Protein AF-A0A2K6SN13-F1 (afdb_monomer_lite)

Secondary structure (DSSP, 8-state):
---TTTTTS------SSPP--TT-SS--GGG--TT--HHHHHHHHHHHHHS--TTS-S-HHHHHHHHH-HHHHHHHHHHHHHHH--TT---

Organism: Saimiri boliviensis boliviensis (NCBI:txid39432)

Radius of gyration: 15.18 Å; chains: 1; bounding box: 39×26×36 Å

Foldseek 3Di:
DFDPDPPVFDTFDADVVHALAFADDRPDRPDRDNPDDPVNVVVVVVVCRVPPDLVDGDDPVLSVCVVPPVPVSVVVNVVVCVVVQDPPDPD

InterPro domains:
  IPR000608 Ubiquitin-conjugating (UBC), catalytic core domain [PF00179] (5-80)
  IPR000608 Ubiquitin-conjugating (UBC), catalytic core domain [PS50127] (1-86)
  IPR016135 Ubiquitin-conjugating enzyme/RWD-like [G3DSA:3.10.110.10] (3-87)
  IPR016135 Ubiquitin-conjugating enzyme/RWD-like [SSF54495] (4-84)
  IPR050113 Ubiquitin-conjugating enzyme E2-like [PTHR24067] (5-81)

Sequence (91 aa):
MGSYDYPSSPPKCKFEPPLFYPNMYPLEDKDWRPANTIKQILLGTQELLNEPNIQDPAQAEAYTIYCQNKVEYEKRVRAQVKKLRPSWSTW

pLDDT: mean 85.24, std 11.55, range [46.12, 97.62]

Structure (mmCIF, N/CA/C/O backbone):
data_AF-A0A2K6SN13-F1
#
_entry.id   AF-A0A2K6SN13-F1
#
loop_
_atom_site.group_PDB
_atom_site.id
_atom_site.type_symbol
_atom_site.label_atom_id
_atom_site.label_alt_id
_atom_site.label_comp_id
_atom_site.label_asym_id
_atom_site.label_entity_id
_atom_site.label_seq_id
_atom_site.pdbx_PDB_ins_code
_atom_site.Cartn_x
_atom_site.Cartn_y
_atom_site.Cartn_z
_atom_site.occupancy
_atom_site.B_iso_or_equiv
_atom_site.auth_seq_id
_atom_site.auth_comp_id
_atom_site.auth_asym_id
_atom_site.auth_atom_id
_atom_site.pdbx_PDB_model_num
ATOM 1 N N . MET A 1 1 ? 11.153 12.371 -14.409 1.00 46.12 1 MET A N 1
ATOM 2 C CA . MET A 1 1 ? 12.388 11.767 -14.955 1.00 46.12 1 MET A CA 1
ATOM 3 C C . MET A 1 1 ? 12.213 10.256 -14.939 1.00 46.12 1 MET A C 1
ATOM 5 O O . MET A 1 1 ? 12.130 9.702 -13.849 1.00 46.12 1 MET A O 1
ATOM 9 N N . GLY A 1 2 ? 12.062 9.611 -16.101 1.00 53.97 2 GLY A N 1
ATOM 10 C CA . GLY A 1 2 ? 12.019 8.145 -16.178 1.00 53.97 2 GLY A CA 1
ATOM 11 C C . GLY A 1 2 ? 13.333 7.532 -15.685 1.00 53.97 2 GLY A C 1
ATOM 12 O O . GLY A 1 2 ? 14.381 8.171 -15.789 1.00 53.97 2 GLY A O 1
ATOM 13 N N . SER A 1 3 ? 13.285 6.327 -15.115 1.00 58.78 3 SER A N 1
ATOM 14 C CA . SER A 1 3 ? 14.500 5.555 -14.857 1.00 58.78 3 SER A CA 1
ATOM 15 C C . SER A 1 3 ? 15.071 5.121 -16.208 1.00 58.78 3 SER A C 1
ATOM 17 O O . SER A 1 3 ? 14.509 4.265 -16.881 1.00 58.78 3 SER A O 1
ATOM 19 N N . TYR A 1 4 ? 16.194 5.714 -16.620 1.00 69.81 4 TYR A N 1
ATOM 20 C CA . TYR A 1 4 ? 16.922 5.323 -17.841 1.00 69.81 4 TYR A CA 1
ATOM 21 C C . TYR A 1 4 ? 17.476 3.885 -17.794 1.00 69.81 4 TYR A C 1
ATOM 23 O O . TYR A 1 4 ? 18.081 3.430 -18.755 1.00 69.81 4 TYR A O 1
ATOM 31 N N . ASP A 1 5 ? 17.262 3.190 -16.678 1.00 83.88 5 ASP A N 1
ATOM 32 C CA . ASP A 1 5 ? 17.779 1.862 -16.371 1.00 83.88 5 ASP A CA 1
ATOM 33 C C . ASP A 1 5 ? 16.661 0.807 -16.254 1.00 83.88 5 ASP A C 1
ATOM 35 O O . ASP A 1 5 ? 16.880 -0.294 -15.767 1.00 83.88 5 ASP A O 1
ATOM 39 N N . TYR A 1 6 ? 15.430 1.115 -16.677 1.00 81.75 6 TYR A N 1
ATOM 40 C CA . TYR A 1 6 ? 14.417 0.071 -16.850 1.00 81.75 6 TYR A CA 1
ATOM 41 C C . TYR A 1 6 ? 14.810 -0.845 -18.030 1.00 81.75 6 TYR A C 1
ATOM 43 O O . TYR A 1 6 ? 15.141 -0.324 -19.097 1.00 81.75 6 TYR A O 1
ATOM 51 N N . PRO A 1 7 ? 14.735 -2.185 -17.901 1.00 87.94 7 PRO A N 1
ATOM 52 C CA . PRO A 1 7 ? 14.154 -2.948 -16.792 1.00 87.94 7 PRO A CA 1
ATOM 53 C C . PRO A 1 7 ? 15.161 -3.456 -15.747 1.00 87.94 7 PRO A C 1
ATOM 55 O O . PRO A 1 7 ? 14.776 -4.263 -14.909 1.00 87.94 7 PRO A O 1
ATOM 58 N N . SER A 1 8 ? 16.430 -3.043 -15.764 1.00 87.44 8 SER A N 1
ATOM 59 C CA . SER A 1 8 ? 17.401 -3.415 -14.718 1.00 87.44 8 SER A CA 1
ATOM 60 C C . SER A 1 8 ? 16.936 -2.951 -13.334 1.00 87.44 8 SER A C 1
ATOM 62 O O . SER A 1 8 ? 16.991 -3.715 -12.374 1.00 87.44 8 SER A O 1
ATOM 64 N N . SER A 1 9 ? 16.397 -1.733 -13.266 1.00 83.94 9 SER A N 1
ATOM 65 C CA . SER A 1 9 ? 15.776 -1.141 -12.080 1.00 83.94 9 SER A CA 1
ATOM 66 C C . SER A 1 9 ? 14.246 -1.076 -12.227 1.00 83.94 9 SER A C 1
ATOM 68 O O . SER A 1 9 ? 13.752 -0.819 -13.337 1.00 83.94 9 SER A O 1
ATOM 70 N N . PRO A 1 10 ? 13.466 -1.247 -11.141 1.00 83.25 10 PRO A N 1
ATOM 71 C CA . PRO A 1 10 ? 12.014 -1.139 -11.212 1.00 83.25 10 PRO A CA 1
ATOM 72 C C . PRO A 1 10 ? 11.574 0.301 -11.524 1.00 83.25 10 PRO A C 1
ATOM 74 O O . PRO A 1 10 ? 12.297 1.273 -11.268 1.00 83.25 10 PRO A O 1
ATOM 77 N N . PRO A 1 11 ? 10.357 0.486 -12.062 1.00 85.44 11 PRO A N 1
ATOM 78 C CA . PRO A 1 11 ? 9.753 1.806 -12.118 1.00 85.44 11 PRO A CA 1
ATOM 79 C C . PRO A 1 11 ? 9.458 2.312 -10.698 1.00 85.44 11 PRO A C 1
ATOM 81 O O . PRO A 1 11 ? 9.000 1.570 -9.832 1.00 85.44 11 PRO A O 1
ATOM 84 N N . LYS A 1 12 ? 9.653 3.613 -10.462 1.00 81.56 12 LYS A N 1
ATOM 85 C CA . LYS A 1 12 ? 9.275 4.243 -9.190 1.00 81.56 12 LYS A CA 1
ATOM 86 C C . LYS A 1 12 ? 7.767 4.485 -9.161 1.00 81.56 12 LYS A C 1
AT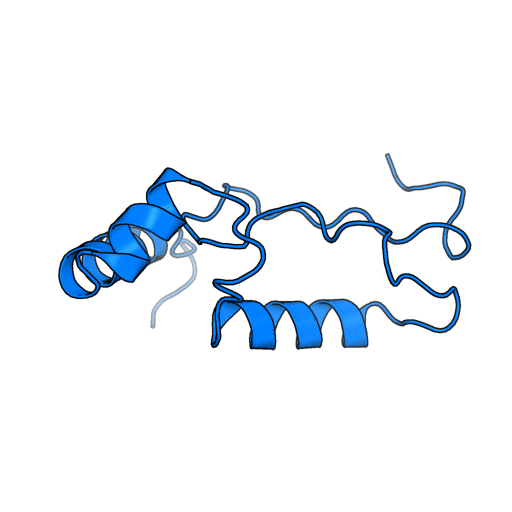OM 88 O O . LYS A 1 12 ? 7.277 5.366 -9.865 1.00 81.56 12 LYS A O 1
ATOM 93 N N . CYS A 1 13 ? 7.046 3.749 -8.322 1.00 80.44 13 CYS A N 1
ATOM 94 C CA . CYS A 1 13 ? 5.616 3.952 -8.092 1.00 80.44 13 CYS A CA 1
ATOM 95 C C . CYS A 1 13 ? 5.390 4.867 -6.885 1.00 80.44 13 CYS A C 1
ATOM 97 O O . CYS A 1 13 ? 5.992 4.676 -5.831 1.00 80.44 13 CYS A O 1
ATOM 99 N N . LYS A 1 14 ? 4.526 5.872 -7.034 1.00 82.44 14 LYS A N 1
ATOM 100 C CA . LYS A 1 14 ? 4.115 6.768 -5.948 1.00 82.44 14 LYS A CA 1
ATOM 101 C C . LYS A 1 14 ? 2.632 7.071 -6.083 1.00 82.44 14 LYS A C 1
ATOM 103 O O . LYS A 1 14 ? 2.144 7.266 -7.193 1.00 82.44 14 LYS A O 1
ATOM 108 N N . PHE A 1 15 ? 1.940 7.129 -4.953 1.00 85.94 15 PHE A N 1
ATOM 109 C CA . PHE A 1 15 ? 0.578 7.640 -4.906 1.00 85.94 15 PHE A CA 1
ATOM 110 C C . PHE A 1 15 ? 0.619 9.150 -4.722 1.00 85.94 15 PHE A C 1
ATOM 112 O O . PHE A 1 15 ? 1.251 9.653 -3.789 1.00 85.94 15 PHE A O 1
ATOM 119 N N . GLU A 1 16 ? -0.058 9.855 -5.620 1.00 86.31 16 GLU A N 1
ATOM 120 C CA . GLU A 1 16 ? -0.204 11.300 -5.569 1.00 86.31 16 GLU A CA 1
ATOM 121 C C . GLU A 1 16 ? -1.699 11.649 -5.535 1.00 86.31 16 GLU A C 1
ATOM 123 O O . GLU A 1 16 ? -2.409 11.391 -6.509 1.00 86.31 16 GLU A O 1
ATOM 128 N N . PRO A 1 17 ? -2.202 12.209 -4.419 1.00 87.94 17 PRO A N 1
ATOM 129 C CA . PRO A 1 17 ? -1.487 12.488 -3.167 1.00 87.94 17 PRO A CA 1
ATOM 130 C C . PRO A 1 17 ? -1.169 11.212 -2.352 1.00 87.94 17 PRO A C 1
ATOM 132 O O . PRO A 1 17 ? -1.747 10.154 -2.614 1.00 87.94 17 PRO A O 1
ATOM 135 N N . PRO A 1 18 ? -0.285 11.300 -1.337 1.00 88.62 18 PRO A N 1
ATOM 136 C CA . PRO A 1 18 ? 0.049 10.163 -0.481 1.00 88.62 18 PRO A CA 1
ATOM 137 C C . PRO A 1 18 ? -1.184 9.569 0.213 1.00 88.62 18 PRO A C 1
ATOM 139 O O . PRO A 1 18 ? -2.007 10.303 0.768 1.00 88.62 18 PRO A O 1
ATOM 142 N N . LEU A 1 19 ? -1.293 8.239 0.225 1.00 90.94 19 LEU A N 1
ATOM 143 C CA . LEU A 1 19 ? -2.343 7.527 0.958 1.00 90.94 19 LEU A CA 1
ATOM 144 C C . LEU A 1 19 ? -1.970 7.358 2.434 1.00 90.94 19 LEU A C 1
ATOM 146 O O . LEU A 1 19 ? -0.794 7.265 2.780 1.00 90.94 19 LEU A O 1
ATOM 150 N N . PHE A 1 20 ? -2.985 7.322 3.294 1.00 93.44 20 PHE A N 1
ATOM 151 C CA . PHE A 1 20 ? -2.857 6.933 4.694 1.00 93.44 20 PHE A CA 1
ATOM 152 C C . PHE A 1 20 ? -2.992 5.410 4.782 1.00 93.44 20 PHE A C 1
ATOM 154 O O . PHE A 1 20 ? -4.109 4.894 4.839 1.00 93.44 20 PHE A O 1
ATOM 161 N N . TYR A 1 21 ? -1.869 4.688 4.714 1.00 92.88 21 TYR A N 1
ATOM 162 C CA . TYR A 1 21 ? -1.887 3.229 4.634 1.00 92.88 21 TYR A CA 1
ATOM 163 C C . TYR A 1 21 ? -0.592 2.584 5.180 1.00 92.88 21 TYR A C 1
ATOM 165 O O . TYR A 1 21 ? 0.499 3.071 4.880 1.00 92.88 21 TYR A O 1
ATOM 173 N N . PRO A 1 22 ? -0.666 1.491 5.974 1.00 92.50 22 PRO A N 1
ATOM 174 C CA . PRO A 1 22 ? 0.482 0.961 6.712 1.00 92.50 22 PRO A CA 1
ATOM 175 C C . PRO A 1 22 ? 1.708 0.661 5.856 1.00 92.50 22 PRO A C 1
ATOM 177 O O . PRO A 1 22 ? 2.803 0.904 6.334 1.00 92.50 22 PRO A O 1
ATOM 180 N N . ASN A 1 23 ? 1.548 0.196 4.612 1.00 89.81 23 ASN A N 1
ATOM 181 C CA . ASN A 1 23 ? 2.648 -0.233 3.732 1.00 89.81 23 ASN A CA 1
ATOM 182 C C . ASN A 1 23 ? 2.951 0.738 2.578 1.00 89.81 23 ASN A C 1
ATOM 184 O O . ASN A 1 23 ? 3.383 0.325 1.505 1.00 89.81 23 ASN A O 1
ATOM 188 N N . MET A 1 24 ? 2.701 2.035 2.765 1.00 79.44 24 MET A N 1
ATOM 189 C CA . MET A 1 24 ? 2.990 3.038 1.736 1.00 79.44 24 MET A CA 1
ATOM 190 C C . MET A 1 24 ? 4.471 3.403 1.659 1.00 79.44 24 MET A C 1
ATOM 192 O O . MET A 1 24 ? 4.919 4.348 2.307 1.00 79.44 24 MET A O 1
ATOM 196 N N . TYR A 1 25 ? 5.191 2.71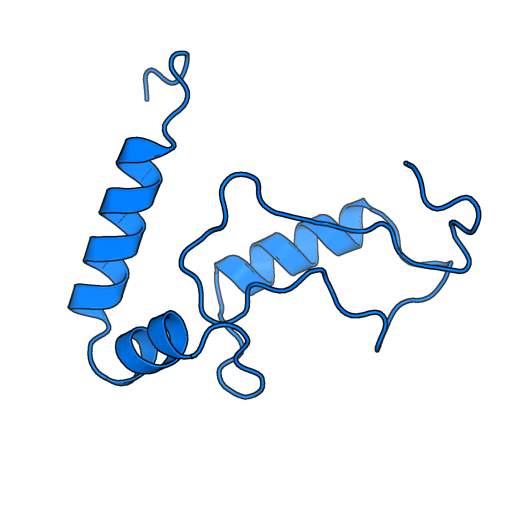9 0.775 1.00 68.00 25 TYR A N 1
ATOM 197 C CA . TYR A 1 25 ? 6.484 3.141 0.236 1.00 68.00 25 TYR A CA 1
ATOM 198 C C . TYR A 1 25 ? 6.445 3.155 -1.299 1.00 68.00 25 TYR A C 1
ATOM 200 O O . TYR A 1 25 ? 5.558 2.538 -1.897 1.00 68.00 25 TYR A O 1
ATOM 208 N N . PRO A 1 26 ? 7.389 3.834 -1.983 1.00 59.72 26 PRO A N 1
ATOM 209 C CA . PRO A 1 26 ? 7.764 3.363 -3.310 1.00 59.72 26 PRO A CA 1
ATOM 210 C C . PRO A 1 26 ? 8.157 1.890 -3.177 1.00 59.72 26 PRO A C 1
ATOM 212 O O . PRO A 1 26 ? 8.942 1.574 -2.290 1.00 59.72 26 PRO A O 1
ATOM 215 N N . LEU A 1 27 ? 7.569 1.013 -3.997 1.00 59.72 27 LEU A N 1
ATOM 216 C CA . LEU A 1 27 ? 7.876 -0.422 -4.011 1.00 59.72 27 LEU A CA 1
ATOM 217 C C . LEU A 1 27 ? 9.394 -0.594 -3.956 1.00 59.72 27 LEU A C 1
ATOM 219 O O . LEU A 1 27 ? 10.085 -0.174 -4.883 1.00 59.72 27 LEU A O 1
ATOM 223 N N . GLU A 1 28 ? 9.90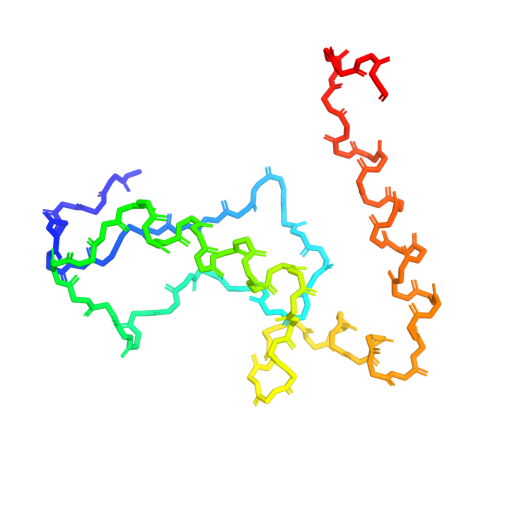3 -1.082 -2.825 1.00 59.53 28 GLU A N 1
ATOM 224 C CA . GLU A 1 28 ? 11.341 -1.175 -2.625 1.00 59.53 28 GLU A CA 1
ATOM 225 C C . GLU A 1 28 ? 11.920 -2.221 -3.577 1.00 59.53 28 GLU A C 1
ATOM 227 O O . GLU A 1 28 ? 11.306 -3.252 -3.851 1.00 59.53 28 GLU A O 1
ATOM 232 N N . ASP A 1 29 ? 13.139 -1.963 -4.048 1.00 62.09 29 ASP A N 1
ATOM 233 C CA . ASP A 1 29 ? 13.855 -2.756 -5.055 1.00 62.09 29 ASP A CA 1
ATOM 234 C C . ASP A 1 29 ? 14.144 -4.211 -4.630 1.00 62.09 29 ASP A C 1
ATOM 236 O O . ASP A 1 29 ? 14.696 -4.981 -5.415 1.00 62.09 29 ASP A O 1
ATOM 240 N N . LYS A 1 30 ? 13.798 -4.593 -3.391 1.00 65.75 30 LYS A N 1
ATOM 241 C CA . LYS A 1 30 ? 14.264 -5.808 -2.707 1.00 65.75 30 LYS A CA 1
ATOM 242 C C . LYS A 1 30 ? 13.959 -7.108 -3.462 1.00 65.75 30 LYS A C 1
ATOM 244 O O . LYS A 1 30 ? 14.742 -8.042 -3.339 1.00 65.75 30 LYS A O 1
ATOM 249 N N . ASP A 1 31 ? 12.911 -7.137 -4.291 1.00 77.06 31 ASP A N 1
ATOM 250 C CA . ASP A 1 31 ? 12.496 -8.326 -5.054 1.00 77.06 31 ASP A CA 1
ATOM 251 C C . ASP A 1 31 ? 12.279 -8.076 -6.559 1.00 77.06 31 ASP A C 1
ATOM 253 O O . ASP A 1 31 ? 11.678 -8.899 -7.259 1.00 77.06 31 ASP A O 1
ATOM 257 N N . TRP A 1 32 ? 12.763 -6.951 -7.095 1.00 84.25 32 TRP A N 1
ATOM 258 C CA . TRP A 1 32 ? 12.618 -6.667 -8.523 1.00 84.25 32 TRP A CA 1
ATOM 259 C C . TRP A 1 32 ? 13.466 -7.613 -9.380 1.00 84.25 32 TRP A C 1
ATOM 261 O O . TRP A 1 32 ? 14.659 -7.813 -9.148 1.00 84.25 32 TRP A O 1
ATOM 271 N N . ARG A 1 33 ? 12.860 -8.154 -10.440 1.00 87.56 33 ARG A N 1
ATOM 272 C CA . ARG A 1 33 ? 13.568 -8.829 -11.531 1.00 87.56 33 ARG A CA 1
ATOM 273 C C . ARG A 1 33 ? 13.177 -8.170 -12.853 1.00 87.56 33 ARG A C 1
ATOM 275 O O . ARG A 1 33 ? 12.001 -7.872 -13.034 1.00 87.56 33 ARG A O 1
ATOM 282 N N . PRO A 1 34 ? 14.082 -8.063 -13.842 1.00 87.62 34 PRO A N 1
ATOM 283 C CA . PRO A 1 34 ? 13.746 -7.517 -15.163 1.00 87.62 34 PRO A CA 1
ATOM 284 C C . PRO A 1 34 ? 12.593 -8.230 -15.894 1.00 87.62 34 PRO A C 1
ATOM 286 O O . PRO A 1 34 ? 12.014 -7.677 -16.823 1.00 87.62 34 PRO A O 1
ATOM 289 N N . ALA A 1 35 ? 12.257 -9.460 -15.485 1.00 90.56 35 ALA A N 1
ATOM 290 C CA . ALA A 1 35 ? 11.115 -10.218 -15.995 1.00 90.56 35 ALA A CA 1
ATOM 291 C C . ALA A 1 35 ? 9.763 -9.788 -15.390 1.00 90.56 35 ALA A C 1
ATOM 293 O O . ALA A 1 35 ? 8.713 -10.143 -15.928 1.00 90.56 35 ALA A O 1
ATOM 294 N N . ASN A 1 36 ? 9.764 -9.058 -14.271 1.00 88.50 36 ASN A N 1
ATOM 295 C CA . ASN A 1 36 ? 8.549 -8.513 -13.690 1.00 88.50 36 ASN A CA 1
ATOM 296 C C . ASN A 1 36 ? 7.959 -7.444 -14.616 1.00 88.50 36 ASN A C 1
ATOM 298 O O . ASN A 1 36 ? 8.642 -6.612 -15.210 1.00 88.50 36 ASN A O 1
ATOM 302 N N . THR A 1 37 ? 6.640 -7.457 -14.722 1.00 89.38 37 THR A N 1
ATOM 303 C CA . THR A 1 37 ? 5.881 -6.542 -15.569 1.00 89.38 37 THR A CA 1
ATOM 304 C C . THR A 1 37 ? 5.215 -5.458 -14.732 1.00 89.38 37 THR A C 1
ATOM 306 O O . THR A 1 37 ? 4.903 -5.654 -13.556 1.00 89.38 37 THR A O 1
ATOM 309 N N . ILE A 1 38 ? 4.887 -4.333 -15.373 1.00 88.00 38 ILE A N 1
ATOM 310 C CA . ILE A 1 38 ? 4.062 -3.277 -14.762 1.00 88.00 38 ILE A CA 1
ATOM 311 C C . ILE A 1 38 ? 2.730 -3.856 -14.255 1.00 88.00 38 ILE A C 1
ATOM 313 O O . ILE A 1 38 ? 2.262 -3.486 -13.184 1.00 88.00 38 ILE A O 1
ATOM 317 N N . LYS A 1 39 ? 2.137 -4.819 -14.976 1.00 90.12 39 LYS A N 1
ATOM 318 C CA . LYS A 1 39 ? 0.903 -5.492 -14.546 1.00 90.12 39 LYS A CA 1
ATOM 319 C C . LYS A 1 39 ? 1.073 -6.204 -13.202 1.00 90.12 39 LYS A C 1
ATOM 321 O O . LYS A 1 39 ? 0.208 -6.071 -12.346 1.00 90.12 39 LYS A O 1
ATOM 326 N N . GLN A 1 40 ? 2.164 -6.944 -13.011 1.00 89.38 40 GLN A N 1
ATOM 327 C CA . GLN A 1 40 ? 2.431 -7.641 -11.746 1.00 89.38 40 GLN A CA 1
ATOM 328 C C . GLN A 1 40 ? 2.648 -6.658 -10.595 1.00 89.38 40 GLN A C 1
ATOM 330 O O . GLN A 1 40 ? 2.138 -6.890 -9.506 1.00 89.38 40 GLN A O 1
ATOM 335 N N . ILE A 1 41 ? 3.324 -5.537 -10.859 1.00 87.06 41 ILE A N 1
ATOM 336 C CA . ILE A 1 41 ? 3.465 -4.444 -9.892 1.00 87.06 41 ILE A CA 1
ATOM 337 C C . ILE A 1 41 ? 2.090 -3.912 -9.456 1.00 87.06 41 ILE A C 1
ATOM 339 O O . ILE A 1 41 ? 1.821 -3.788 -8.262 1.00 87.06 41 ILE A O 1
ATOM 343 N N . LEU A 1 42 ? 1.207 -3.609 -10.411 1.00 88.81 42 LEU A N 1
ATOM 344 C CA . LEU A 1 42 ? -0.116 -3.058 -10.109 1.00 88.81 42 LEU A CA 1
ATOM 345 C C . LEU A 1 42 ? -1.013 -4.062 -9.374 1.00 88.81 42 LEU A C 1
ATOM 347 O O . LEU A 1 42 ? -1.716 -3.668 -8.449 1.00 88.81 42 LEU A O 1
ATOM 351 N N . LEU A 1 43 ? -0.953 -5.346 -9.738 1.00 90.31 43 LEU A N 1
ATOM 352 C CA . LEU A 1 43 ? -1.688 -6.405 -9.041 1.00 90.31 43 LEU A CA 1
ATOM 353 C C . LEU A 1 43 ? -1.195 -6.577 -7.602 1.00 90.31 43 LEU A C 1
ATOM 355 O O . LEU A 1 43 ? -2.010 -6.524 -6.687 1.00 90.31 43 LEU A O 1
ATOM 359 N N . GLY A 1 44 ? 0.122 -6.663 -7.391 1.00 88.31 44 GLY A N 1
ATOM 360 C CA . GLY A 1 44 ? 0.692 -6.725 -6.042 1.00 88.31 44 GLY A CA 1
ATOM 361 C C . GLY A 1 44 ? 0.366 -5.479 -5.215 1.00 88.31 44 GLY A C 1
ATOM 362 O O . GLY A 1 44 ? 0.108 -5.575 -4.022 1.00 88.31 44 GLY A O 1
ATOM 363 N N . THR A 1 45 ? 0.277 -4.307 -5.850 1.00 87.88 45 THR A N 1
ATOM 364 C CA . THR A 1 45 ? -0.187 -3.081 -5.182 1.00 87.88 45 THR A CA 1
ATOM 365 C C . THR A 1 45 ? -1.659 -3.184 -4.764 1.00 87.88 45 THR A C 1
ATOM 367 O O . THR A 1 45 ? -2.001 -2.779 -3.657 1.00 87.88 45 THR A O 1
ATOM 370 N N . GLN A 1 46 ? -2.543 -3.723 -5.613 1.00 89.56 46 GLN A N 1
ATOM 371 C CA . GLN A 1 46 ? -3.954 -3.934 -5.256 1.00 89.56 46 GLN A CA 1
ATOM 372 C C . GLN A 1 46 ? -4.117 -4.950 -4.123 1.00 89.56 46 GLN A C 1
ATOM 374 O O . GLN A 1 46 ? -4.893 -4.704 -3.203 1.00 89.56 46 GLN A O 1
ATOM 379 N N . GLU A 1 47 ? -3.384 -6.062 -4.175 1.00 89.75 47 GLU A N 1
ATOM 380 C CA . GLU A 1 47 ? -3.352 -7.063 -3.105 1.00 89.75 47 GLU A CA 1
ATOM 381 C C . GLU A 1 47 ? -2.872 -6.432 -1.799 1.00 89.75 47 GLU A C 1
ATOM 383 O O . GLU A 1 47 ? -3.562 -6.523 -0.786 1.00 89.75 47 GLU A O 1
ATOM 388 N N . LEU A 1 48 ? -1.765 -5.683 -1.849 1.00 88.94 48 LEU A N 1
ATOM 389 C CA . LEU A 1 48 ? -1.216 -5.012 -0.681 1.00 88.94 48 LEU A CA 1
ATOM 390 C C . LEU A 1 48 ? -2.168 -3.970 -0.113 1.00 88.94 48 LEU A C 1
ATOM 392 O O . LEU A 1 48 ? -2.127 -3.796 1.090 1.00 88.94 48 LEU A O 1
ATOM 396 N N . LEU A 1 49 ? -2.995 -3.286 -0.917 1.00 90.12 49 LEU A N 1
ATOM 397 C CA . LEU A 1 49 ? -4.019 -2.337 -0.446 1.00 90.12 49 LEU A CA 1
ATOM 398 C C . LEU A 1 49 ? -5.226 -3.025 0.213 1.00 90.12 49 LEU A C 1
ATOM 400 O O . LEU A 1 49 ? -5.878 -2.420 1.067 1.00 90.12 49 LEU A O 1
ATOM 404 N N . ASN A 1 50 ? -5.532 -4.261 -0.185 1.00 88.88 50 ASN A N 1
ATOM 405 C CA . ASN A 1 50 ? -6.581 -5.066 0.439 1.00 88.88 50 ASN A CA 1
ATOM 406 C C . ASN A 1 50 ? -6.092 -5.697 1.749 1.00 88.88 50 ASN A C 1
ATOM 408 O O . ASN A 1 50 ? -6.826 -5.713 2.739 1.00 88.88 50 ASN A O 1
ATOM 412 N N . GLU A 1 51 ? -4.852 -6.187 1.757 1.00 90.38 51 GLU A N 1
ATOM 413 C CA . GLU A 1 51 ? -4.248 -6.938 2.856 1.00 90.38 51 GLU A CA 1
ATOM 414 C C . GLU A 1 51 ? -2.899 -6.312 3.255 1.00 90.38 51 GLU A C 1
ATOM 416 O O . GLU A 1 51 ? -1.858 -6.642 2.682 1.00 90.38 51 GLU A O 1
ATOM 421 N N . PRO A 1 52 ? -2.881 -5.389 4.237 1.00 89.50 52 PRO A N 1
ATOM 422 C CA . PRO A 1 52 ? -1.636 -4.761 4.658 1.00 89.50 52 PRO A CA 1
ATOM 423 C C . PRO A 1 52 ? -0.697 -5.765 5.331 1.00 89.50 52 PRO A C 1
ATOM 425 O O . PRO A 1 52 ? -1.089 -6.505 6.237 1.00 89.50 52 PRO A O 1
ATOM 428 N N . ASN A 1 53 ? 0.579 -5.722 4.949 1.00 89.31 53 ASN A N 1
ATOM 429 C CA . ASN A 1 53 ? 1.638 -6.497 5.578 1.00 89.31 53 ASN A CA 1
ATOM 430 C C . ASN A 1 53 ? 2.082 -5.848 6.904 1.00 89.31 53 ASN A C 1
ATOM 432 O O . ASN A 1 53 ? 2.959 -4.988 6.939 1.00 89.31 53 ASN A O 1
ATOM 436 N N . ILE A 1 54 ? 1.511 -6.282 8.025 1.00 89.44 54 ILE A N 1
ATOM 437 C CA . ILE A 1 54 ? 1.850 -5.754 9.359 1.00 89.44 54 ILE A CA 1
ATOM 438 C C . ILE A 1 54 ? 3.276 -6.083 9.836 1.00 89.44 54 ILE A C 1
ATOM 440 O O . ILE A 1 54 ? 3.715 -5.509 10.828 1.00 89.44 54 ILE A O 1
ATOM 444 N N . GLN A 1 55 ? 3.985 -6.998 9.165 1.00 89.56 55 GLN A N 1
ATOM 445 C CA . GLN A 1 55 ? 5.354 -7.383 9.533 1.00 89.56 55 GLN A CA 1
ATOM 446 C C . GLN A 1 55 ? 6.404 -6.396 9.008 1.00 89.56 55 GLN A C 1
ATOM 448 O O . GLN A 1 55 ? 7.512 -6.361 9.532 1.00 89.56 55 GLN A O 1
ATOM 453 N N . ASP A 1 56 ? 6.053 -5.592 8.000 1.00 87.31 56 ASP A N 1
ATOM 454 C CA . ASP A 1 56 ? 6.947 -4.606 7.386 1.00 87.31 56 ASP A CA 1
ATOM 455 C C . ASP A 1 56 ? 6.224 -3.255 7.194 1.00 87.31 56 ASP A C 1
ATOM 457 O O . ASP A 1 56 ? 5.848 -2.882 6.075 1.00 87.31 56 ASP A O 1
ATOM 461 N N . PRO A 1 57 ? 5.903 -2.543 8.296 1.00 88.62 57 PRO A N 1
ATOM 462 C CA . PRO A 1 57 ? 5.152 -1.300 8.229 1.00 88.62 57 PRO A CA 1
ATOM 463 C C . PRO A 1 57 ? 6.012 -0.141 7.722 1.00 88.62 57 PRO A C 1
ATOM 465 O O . PRO A 1 57 ? 7.117 0.110 8.196 1.00 88.62 57 PRO A O 1
ATOM 468 N N . ALA A 1 58 ? 5.422 0.639 6.826 1.00 88.19 58 ALA A N 1
ATOM 469 C CA . ALA A 1 58 ? 6.016 1.805 6.202 1.00 88.19 58 ALA A CA 1
ATOM 470 C C . ALA A 1 58 ? 5.660 3.141 6.857 1.00 88.19 58 ALA A C 1
ATOM 472 O O . ALA A 1 58 ? 6.476 4.056 6.997 1.00 88.19 58 ALA A O 1
ATOM 473 N N . GLN A 1 59 ? 4.392 3.272 7.239 1.00 90.75 59 GLN A N 1
ATOM 474 C CA . GLN A 1 59 ? 3.848 4.471 7.857 1.00 90.75 59 GLN A CA 1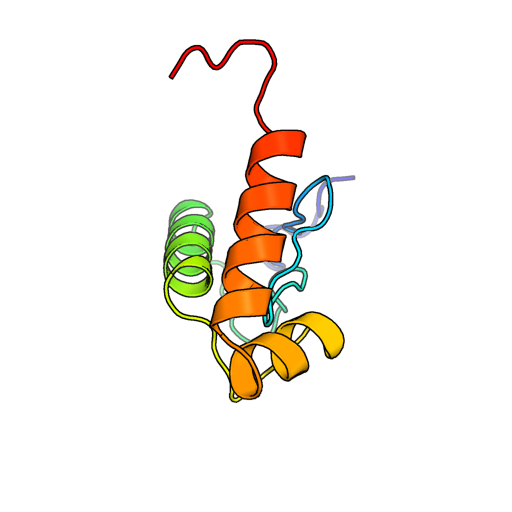
ATOM 475 C C . GLN A 1 59 ? 3.465 4.158 9.298 1.00 90.75 59 GLN A C 1
ATOM 477 O O . GLN A 1 59 ? 2.423 3.555 9.555 1.00 90.75 59 GLN A O 1
ATOM 482 N N . ALA A 1 60 ? 4.291 4.608 10.247 1.00 91.69 60 ALA A N 1
ATOM 483 C CA . ALA A 1 60 ? 4.123 4.311 11.669 1.00 91.69 60 ALA A CA 1
ATOM 484 C C . ALA A 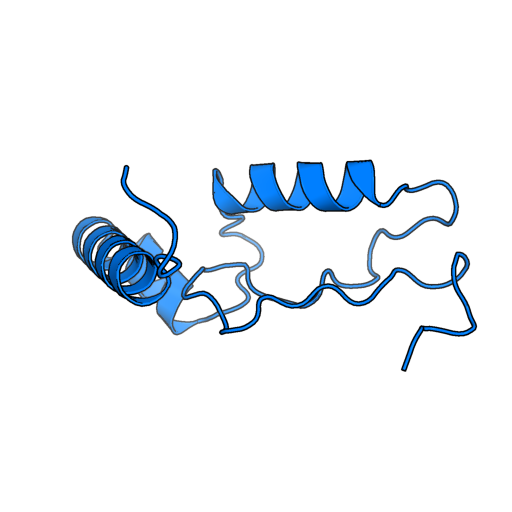1 60 ? 2.748 4.729 12.225 1.00 91.69 60 ALA A C 1
ATOM 486 O O . ALA A 1 60 ? 2.143 3.974 12.985 1.00 91.69 60 ALA A O 1
ATOM 487 N N . GLU A 1 61 ? 2.222 5.896 11.831 1.00 93.56 61 GLU A N 1
ATOM 488 C CA . GLU A 1 61 ? 0.902 6.361 12.285 1.00 93.56 61 GLU A CA 1
ATOM 489 C C . GLU A 1 61 ? -0.223 5.456 11.763 1.00 93.56 61 GLU A C 1
ATOM 491 O O . GLU A 1 61 ? -1.056 4.986 12.540 1.00 93.56 61 GLU A O 1
ATOM 496 N N . ALA A 1 62 ? -0.227 5.181 10.454 1.00 93.56 62 ALA A N 1
ATOM 497 C CA . ALA A 1 62 ? -1.235 4.330 9.831 1.00 93.56 62 ALA A CA 1
ATOM 498 C C . ALA A 1 62 ? -1.191 2.911 10.406 1.00 93.56 62 ALA A C 1
ATOM 500 O O . ALA A 1 62 ? -2.238 2.370 10.749 1.00 93.56 62 ALA A O 1
ATOM 501 N N . TYR A 1 63 ? 0.008 2.352 10.591 1.00 94.69 63 TYR A N 1
ATOM 502 C CA . TYR A 1 63 ? 0.224 1.064 11.248 1.00 94.69 63 TYR A CA 1
ATOM 503 C C . TYR A 1 63 ? -0.302 1.043 12.689 1.00 94.69 63 TYR A C 1
ATOM 505 O O . TYR A 1 63 ? -1.074 0.159 13.056 1.00 94.69 63 TYR A O 1
ATOM 513 N N . THR A 1 64 ? 0.063 2.034 13.504 1.00 95.81 64 THR A N 1
ATOM 514 C CA . THR A 1 64 ? -0.339 2.081 14.918 1.00 95.81 64 THR A CA 1
ATOM 515 C C . THR A 1 64 ? -1.859 2.108 15.052 1.00 95.81 64 THR A C 1
ATOM 517 O O . THR A 1 64 ? -2.431 1.314 15.797 1.00 95.81 64 THR A O 1
ATOM 520 N N . ILE A 1 65 ? -2.530 2.972 14.284 1.00 96.31 65 ILE A N 1
ATOM 521 C CA . ILE A 1 65 ? -3.993 3.080 14.314 1.00 96.31 65 ILE A CA 1
ATOM 522 C C . ILE A 1 65 ? -4.637 1.818 13.730 1.00 96.31 65 ILE A C 1
ATOM 524 O O . ILE A 1 65 ? -5.620 1.338 14.287 1.00 96.31 65 ILE A O 1
ATOM 528 N N . TYR A 1 66 ? -4.069 1.238 12.667 1.00 95.31 66 TYR A N 1
ATOM 529 C CA . TYR A 1 66 ? -4.538 -0.025 12.096 1.00 95.31 66 TYR A CA 1
ATOM 530 C C . TYR A 1 66 ? -4.573 -1.153 13.138 1.00 95.31 66 TYR A C 1
ATOM 532 O O . TYR A 1 66 ? -5.575 -1.862 13.234 1.00 95.31 66 TYR A O 1
ATOM 540 N N . CYS A 1 67 ? -3.512 -1.287 13.940 1.00 94.44 67 CYS A N 1
ATOM 541 C CA . CYS A 1 67 ? -3.380 -2.339 14.948 1.00 94.44 67 CYS A CA 1
ATOM 542 C C . CYS A 1 67 ? -4.199 -2.069 16.219 1.00 94.44 67 CYS A C 1
ATOM 544 O O . CYS A 1 67 ? -4.749 -2.999 16.802 1.00 94.44 67 CYS A O 1
ATOM 546 N N . GLN A 1 68 ? -4.276 -0.813 16.670 1.00 96.75 68 GLN A N 1
ATOM 547 C CA . GLN A 1 68 ? -4.896 -0.462 17.955 1.00 96.75 68 GLN A CA 1
ATOM 548 C C . GLN A 1 68 ? -6.381 -0.099 17.842 1.00 96.75 68 GLN A C 1
ATOM 550 O O . GLN A 1 68 ? -7.144 -0.322 18.779 1.00 96.75 68 GLN A O 1
ATOM 555 N N . ASN A 1 69 ? -6.802 0.499 16.725 1.00 96.88 69 ASN A N 1
ATOM 556 C CA . ASN A 1 69 ? -8.160 0.997 16.536 1.00 96.88 69 ASN A CA 1
ATOM 557 C C . ASN A 1 69 ? -8.569 0.947 15.057 1.00 96.88 69 ASN A C 1
ATOM 559 O O . ASN A 1 69 ? -8.603 1.956 14.344 1.00 96.88 69 ASN A O 1
ATOM 563 N N . LYS A 1 70 ? -8.942 -0.256 14.616 1.00 94.12 70 LYS A N 1
ATOM 564 C CA . LYS A 1 70 ? -9.385 -0.524 13.245 1.00 94.12 70 LYS A CA 1
ATOM 565 C C . LYS A 1 70 ? -10.553 0.370 12.798 1.00 94.12 70 LYS A C 1
ATOM 567 O O . LYS A 1 70 ? -10.593 0.786 11.644 1.00 94.12 70 LYS A O 1
ATOM 572 N N . VAL A 1 71 ? -11.463 0.723 13.708 1.00 97.62 71 VAL A N 1
ATOM 573 C CA . VAL A 1 71 ? -12.618 1.589 13.411 1.00 97.62 71 VAL A CA 1
ATOM 574 C C . VAL A 1 71 ? -12.173 3.009 13.049 1.00 97.62 71 VAL A C 1
ATOM 576 O O . VAL A 1 71 ? -12.629 3.571 12.053 1.00 97.62 71 VAL A O 1
ATOM 579 N N . GLU A 1 72 ? -11.256 3.595 13.822 1.00 97.50 72 GLU A N 1
ATOM 580 C CA . GLU A 1 72 ? -10.695 4.917 13.517 1.00 97.50 72 GLU A CA 1
ATOM 581 C C . GLU A 1 72 ? -9.842 4.884 12.242 1.00 97.50 72 GLU A C 1
ATOM 583 O O . GLU A 1 72 ? -9.926 5.807 11.428 1.00 97.50 72 GLU A O 1
ATOM 588 N N . TYR A 1 73 ? -9.084 3.804 12.018 1.00 96.50 73 TYR A N 1
ATOM 589 C CA . TYR A 1 73 ? -8.355 3.595 10.765 1.00 96.50 73 TYR A CA 1
ATOM 590 C C . TYR A 1 73 ? -9.299 3.669 9.555 1.00 96.50 73 TYR A C 1
ATOM 592 O O . TYR A 1 73 ? -9.106 4.493 8.657 1.00 96.50 73 TYR A O 1
ATOM 600 N N . GLU A 1 74 ? -10.370 2.872 9.556 1.00 95.62 74 GLU A N 1
ATOM 601 C CA . GLU A 1 74 ? -11.349 2.844 8.465 1.00 95.62 74 GLU A CA 1
ATOM 602 C C . GLU A 1 74 ? -12.049 4.191 8.271 1.00 95.62 74 GLU A C 1
ATOM 604 O O . GLU A 1 74 ? -12.280 4.619 7.137 1.00 95.62 74 GLU A O 1
ATOM 609 N N . LYS A 1 75 ? -12.355 4.899 9.362 1.00 97.56 75 LYS A N 1
ATOM 610 C CA . LYS A 1 75 ? -12.941 6.241 9.304 1.00 97.56 75 LYS A CA 1
ATOM 611 C C . LYS A 1 75 ? -12.019 7.231 8.587 1.00 97.56 75 LYS A C 1
ATOM 613 O O . LYS A 1 75 ? -12.492 7.989 7.735 1.00 97.56 75 LYS A O 1
ATOM 618 N N . ARG A 1 76 ? -10.716 7.220 8.887 1.00 96.31 76 ARG A N 1
ATOM 619 C CA . ARG A 1 76 ? -9.724 8.089 8.229 1.00 96.31 76 ARG A CA 1
ATOM 620 C C . ARG A 1 76 ? -9.543 7.739 6.758 1.00 96.31 76 ARG A C 1
ATOM 622 O O . ARG A 1 76 ? -9.559 8.646 5.927 1.00 96.31 76 ARG A O 1
ATOM 629 N N . VAL A 1 77 ? -9.464 6.448 6.429 1.00 94.94 77 VAL A N 1
ATOM 630 C CA . VAL A 1 77 ? -9.386 5.973 5.037 1.00 94.94 77 VAL A CA 1
ATOM 631 C C . VAL A 1 77 ? -10.607 6.441 4.241 1.00 94.94 77 VAL A C 1
ATOM 633 O O . VAL A 1 77 ? -10.455 7.072 3.197 1.00 94.94 77 VAL A O 1
ATOM 636 N N . ARG A 1 78 ? -11.830 6.246 4.757 1.00 94.62 78 ARG A N 1
ATOM 637 C CA . ARG A 1 78 ? -13.064 6.722 4.098 1.00 94.62 78 ARG A CA 1
ATOM 638 C C . ARG A 1 78 ? -13.075 8.241 3.911 1.00 94.62 78 ARG A C 1
ATOM 640 O O . ARG A 1 78 ? -13.492 8.731 2.860 1.00 94.62 78 ARG A O 1
ATOM 647 N N . ALA A 1 79 ? -12.605 8.995 4.906 1.00 95.38 79 ALA A N 1
ATOM 648 C CA . ALA A 1 79 ? -12.493 10.448 4.804 1.00 95.38 79 ALA A CA 1
ATOM 649 C C . ALA A 1 79 ? -11.479 10.877 3.730 1.00 95.38 79 ALA A C 1
ATOM 651 O O . ALA A 1 79 ? -11.742 11.835 3.001 1.00 95.38 79 ALA A O 1
ATOM 652 N N . GLN A 1 80 ? -10.352 10.170 3.600 1.00 93.81 80 GLN A N 1
ATOM 653 C CA . GLN A 1 80 ? -9.374 10.413 2.543 1.00 93.81 80 GLN A CA 1
ATOM 654 C C . GLN A 1 80 ? -9.961 10.095 1.164 1.00 93.81 80 GLN A C 1
ATOM 656 O O . GLN A 1 80 ? -9.936 10.963 0.298 1.00 93.81 80 GLN A O 1
ATOM 661 N N . VAL A 1 81 ? -10.583 8.926 0.979 1.00 92.19 81 VAL A N 1
ATOM 662 C CA . VAL A 1 81 ? -11.243 8.542 -0.285 1.00 92.19 81 VAL A CA 1
ATOM 663 C C . VAL A 1 81 ? -12.259 9.599 -0.724 1.00 92.19 81 VAL A C 1
ATOM 665 O O . VAL A 1 81 ? -12.269 10.006 -1.883 1.00 92.19 81 VAL A O 1
ATOM 668 N N . LYS A 1 82 ? -13.061 10.130 0.208 1.00 91.94 82 LYS A N 1
ATOM 669 C CA . LYS A 1 82 ? -14.025 11.200 -0.089 1.00 91.94 82 LYS A CA 1
ATOM 670 C C . LYS A 1 82 ? -13.358 12.484 -0.602 1.00 91.94 82 LYS A C 1
ATOM 672 O O . LYS A 1 82 ? -13.932 13.150 -1.458 1.00 91.94 82 LYS A O 1
ATOM 677 N N . LYS A 1 83 ? -12.171 12.834 -0.091 1.00 91.44 83 LYS A N 1
ATOM 678 C CA . LYS A 1 83 ? -11.391 14.003 -0.541 1.00 91.44 83 LYS A CA 1
ATOM 679 C C . LYS A 1 83 ? -10.719 13.773 -1.892 1.00 91.44 83 LYS A C 1
ATOM 681 O O . LYS A 1 83 ? -10.595 14.716 -2.661 1.00 91.44 83 LYS A O 1
ATOM 686 N N . LEU A 1 84 ? -10.283 12.541 -2.160 1.00 88.94 84 LEU A N 1
ATOM 687 C CA . LEU A 1 84 ? -9.613 12.160 -3.407 1.00 88.94 84 LEU A CA 1
ATOM 688 C C . LEU A 1 84 ? -10.583 11.831 -4.538 1.00 88.94 84 LEU A C 1
ATOM 690 O O . LEU A 1 84 ? -10.140 11.572 -5.655 1.00 88.94 84 LEU A O 1
ATOM 694 N N . ARG A 1 85 ? -11.893 11.834 -4.259 1.00 83.50 85 ARG A N 1
ATOM 695 C CA . ARG A 1 85 ? -12.918 11.546 -5.253 1.00 83.50 85 ARG A CA 1
ATOM 696 C C . ARG A 1 85 ? -12.735 12.481 -6.457 1.00 83.50 85 ARG A C 1
ATOM 698 O O . ARG A 1 85 ? -12.844 13.699 -6.286 1.00 83.50 85 ARG A O 1
ATOM 705 N N . PRO A 1 86 ? -12.481 11.938 -7.660 1.00 79.50 86 PRO A N 1
ATOM 706 C CA . PRO A 1 86 ? -12.329 12.753 -8.852 1.00 79.50 86 PRO A CA 1
ATOM 707 C C . PRO A 1 86 ? -13.599 13.563 -9.110 1.00 79.50 86 PRO A C 1
ATOM 709 O O . PRO A 1 86 ? -14.704 13.069 -8.887 1.00 79.50 86 PRO A O 1
ATOM 712 N N . SER A 1 87 ? -13.456 14.781 -9.634 1.00 75.00 87 SER A N 1
ATOM 713 C CA . SER A 1 87 ? -14.598 15.649 -9.961 1.00 75.00 87 SER A CA 1
ATOM 714 C C . SER A 1 87 ? -15.557 15.034 -10.986 1.00 75.00 87 SER A C 1
ATOM 716 O O . SER A 1 87 ? -16.728 15.395 -11.018 1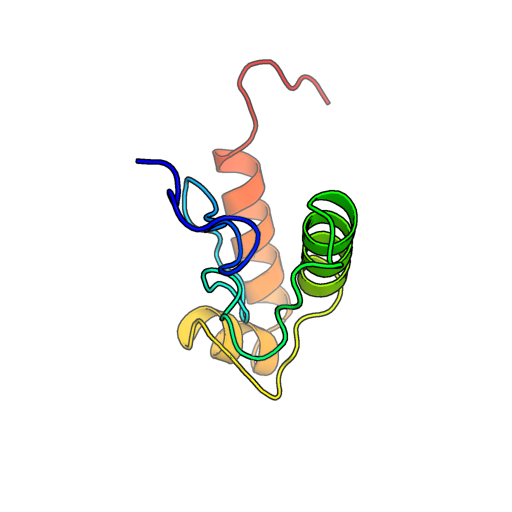.00 75.00 87 SER A O 1
ATOM 718 N N . TRP A 1 88 ? -15.078 14.088 -11.796 1.00 76.31 88 TRP A N 1
ATOM 719 C CA . TRP A 1 88 ? -15.870 13.356 -12.784 1.00 76.31 88 TRP A CA 1
ATOM 720 C C . TRP A 1 88 ? -16.553 12.093 -12.230 1.00 76.31 88 TRP A C 1
ATOM 722 O O . TRP A 1 88 ? -17.335 11.468 -12.941 1.00 76.31 88 TRP A O 1
ATOM 732 N N . SER A 1 89 ? -16.277 11.691 -10.984 1.00 71.44 89 SER A N 1
ATOM 733 C CA . SER A 1 89 ? -16.840 10.471 -10.394 1.00 71.44 89 SER A CA 1
ATOM 734 C C . SER A 1 89 ? -18.235 10.741 -9.818 1.00 71.44 89 SER A C 1
ATOM 736 O O . SER A 1 89 ? -18.364 11.357 -8.759 1.00 71.44 89 SER A O 1
ATOM 738 N N . THR A 1 90 ? -19.276 10.274 -10.513 1.00 57.97 90 THR A N 1
ATOM 739 C CA . THR A 1 90 ? -20.702 10.416 -10.143 1.00 57.97 90 THR A CA 1
ATOM 740 C C . THR A 1 90 ? -21.295 9.206 -9.412 1.00 57.97 90 THR A C 1
ATOM 742 O O . THR A 1 90 ? -22.492 9.207 -9.127 1.00 57.97 90 THR A O 1
ATOM 745 N N . TRP A 1 91 ? -20.472 8.204 -9.091 1.00 51.09 91 TRP A N 1
ATOM 746 C CA . TRP A 1 91 ? -20.849 7.030 -8.296 1.00 51.09 91 TRP A CA 1
ATOM 747 C C . TRP A 1 91 ? -20.608 7.254 -6.799 1.00 51.09 91 TRP A C 1
ATOM 749 O O . TRP A 1 91 ? -19.585 7.897 -6.443 1.00 51.09 91 TRP A O 1
#